Protein AF-A0A0Q4DPC8-F1 (afdb_monomer)

Secondary structure (DSSP, 8-state):
--------PPP-TT---EETTEEEEEEEEE-SSS-EEEEEE--STTTT-EEEEEHHHHHHS-----

pLDDT: mean 78.93, std 14.96, range [39.75, 92.56]

Mean predicted aligned error: 7.54 Å

Solvent-accessible surface area (backbone atoms only — not comparable to full-atom values): 4186 Å² total; per-residue (Å²): 133,84,79,75,71,82,76,73,74,79,88,52,71,68,43,65,57,61,54,98,89,41,44,29,32,30,73,41,70,48,80,57,102,68,40,34,33,35,29,34,35,70,38,86,92,46,58,81,44,70,51,75,47,45,52,68,62,57,68,70,49,70,80,75,80,127

Sequence (66 aa):
MTKTKPTVKPWVVGDAPVVDGIRWRIEQIDKKAFPQVVMRALSTTNHGIQWSTDIDTLNKIRREAA

Structure (mmCIF, N/CA/C/O backbone):
data_AF-A0A0Q4DPC8-F1
#
_entry.id   AF-A0A0Q4DPC8-F1
#
loop_
_atom_site.group_PDB
_atom_site.id
_atom_site.type_symbol
_atom_site.label_atom_id
_atom_site.label_alt_id
_atom_site.label_comp_id
_atom_site.label_asym_id
_atom_site.label_entity_id
_atom_site.label_seq_id
_atom_site.pdbx_PDB_ins_code
_atom_site.Cartn_x
_atom_site.Cartn_y
_atom_site.Cartn_z
_atom_site.occupancy
_atom_site.B_iso_or_equiv
_atom_site.auth_seq_id
_atom_site.auth_comp_id
_atom_site.auth_asym_id
_atom_site.auth_atom_id
_atom_site.pdbx_PDB_model_num
ATOM 1 N N . MET A 1 1 ? -14.046 -22.201 24.286 1.00 39.75 1 MET A N 1
ATOM 2 C CA . MET A 1 1 ? -13.280 -22.047 23.029 1.00 39.75 1 MET A CA 1
ATOM 3 C C . MET A 1 1 ? -13.116 -20.561 22.743 1.00 39.75 1 MET A C 1
ATOM 5 O O . MET A 1 1 ? -14.017 -19.935 22.196 1.00 39.75 1 MET A O 1
ATOM 9 N N . THR A 1 2 ? -12.018 -19.960 23.193 1.00 42.31 2 THR A N 1
ATOM 10 C CA . THR A 1 2 ? -11.678 -18.567 22.886 1.00 42.31 2 THR A CA 1
ATOM 11 C C . THR A 1 2 ? -11.271 -18.499 21.417 1.00 42.31 2 THR A C 1
ATOM 13 O O . THR A 1 2 ? -10.180 -18.922 21.052 1.00 42.31 2 THR A O 1
ATOM 16 N N . LYS A 1 3 ? -12.172 -18.013 20.554 1.00 45.97 3 LYS A N 1
ATOM 17 C CA . LYS A 1 3 ? -11.816 -17.609 19.190 1.00 45.97 3 LYS A CA 1
ATOM 18 C C . LYS A 1 3 ? -10.842 -16.440 19.319 1.00 45.97 3 LYS A C 1
ATOM 20 O O . LYS A 1 3 ? -11.267 -15.304 19.520 1.00 45.97 3 LYS A O 1
ATOM 25 N N . THR A 1 4 ? -9.545 -16.715 19.259 1.00 48.53 4 THR A N 1
ATOM 26 C CA . THR A 1 4 ? -8.522 -15.696 19.041 1.00 48.53 4 THR A CA 1
ATOM 27 C C . THR A 1 4 ? -8.879 -15.014 17.727 1.00 48.53 4 THR A C 1
ATOM 29 O O . THR A 1 4 ? -8.764 -15.610 16.657 1.00 48.53 4 THR A O 1
ATOM 32 N N . LYS A 1 5 ? -9.409 -13.784 17.803 1.00 51.62 5 LYS A N 1
ATOM 33 C CA . LYS A 1 5 ? -9.525 -12.924 16.622 1.00 51.62 5 LYS A CA 1
ATOM 34 C C . LYS A 1 5 ? -8.142 -12.917 15.966 1.00 51.62 5 LYS A C 1
ATOM 36 O O . LYS A 1 5 ? -7.171 -12.713 16.696 1.00 51.62 5 LYS A O 1
ATOM 41 N N . PRO A 1 6 ? -8.020 -13.157 14.651 1.00 53.22 6 PRO A N 1
ATOM 42 C CA . PRO A 1 6 ? -6.742 -12.987 13.987 1.00 53.22 6 PRO A CA 1
ATOM 43 C C . PRO A 1 6 ? -6.322 -11.537 14.209 1.00 53.22 6 PRO A C 1
ATOM 45 O O . PRO A 1 6 ? -6.963 -10.607 13.717 1.00 53.22 6 PRO A O 1
ATOM 48 N N . THR A 1 7 ? -5.301 -11.340 15.038 1.00 56.00 7 THR A N 1
ATOM 49 C CA . THR A 1 7 ? -4.713 -10.029 15.270 1.00 56.00 7 THR A CA 1
ATOM 50 C C . THR A 1 7 ? -4.029 -9.656 13.968 1.00 56.00 7 THR A C 1
ATOM 52 O O . THR A 1 7 ? -2.910 -10.091 13.700 1.00 56.00 7 THR A O 1
ATOM 55 N N . VAL A 1 8 ? -4.731 -8.917 13.108 1.00 66.62 8 VAL A N 1
ATOM 56 C CA . VAL A 1 8 ? -4.121 -8.305 11.931 1.00 66.62 8 VAL A CA 1
ATOM 57 C C . VAL A 1 8 ? -3.023 -7.406 12.479 1.00 66.62 8 VAL A C 1
ATOM 59 O O . VAL A 1 8 ? -3.304 -6.400 13.131 1.00 66.62 8 VAL A O 1
ATOM 62 N N . LYS A 1 9 ? -1.762 -7.825 12.318 1.00 75.81 9 LYS A N 1
ATOM 63 C CA . LYS A 1 9 ? -0.608 -7.018 12.721 1.00 75.81 9 LYS A CA 1
ATOM 64 C C . LYS A 1 9 ? -0.799 -5.641 12.071 1.00 75.81 9 LYS A C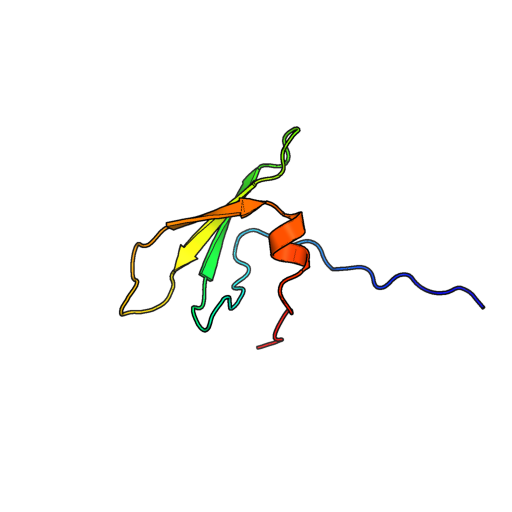 1
ATOM 66 O O . LYS A 1 9 ? -1.114 -5.607 10.893 1.00 75.81 9 LYS A O 1
ATOM 71 N N . PRO A 1 10 ? -0.672 -4.512 12.774 1.00 80.69 10 PRO A N 1
ATOM 72 C CA . PRO A 1 10 ? -0.835 -3.207 12.140 1.00 80.69 10 PRO A CA 1
ATOM 73 C C . PRO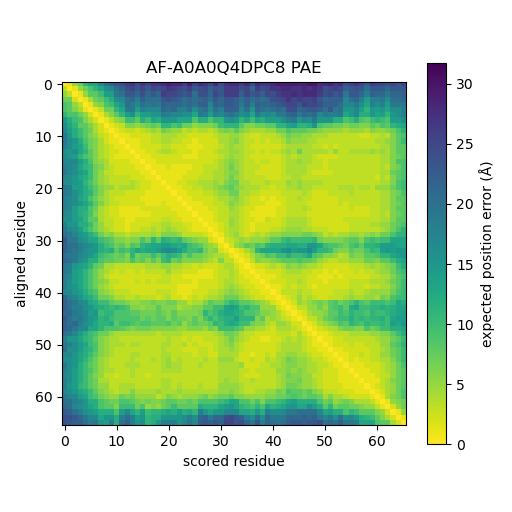 A 1 10 ? 0.249 -2.998 11.075 1.00 80.69 10 PRO A C 1
ATOM 75 O O . PRO A 1 10 ? 1.353 -3.532 11.200 1.00 80.69 10 PRO A O 1
ATOM 78 N N . TRP A 1 11 ? -0.078 -2.278 10.003 1.00 85.56 11 TRP A N 1
ATOM 79 C CA . TRP A 1 11 ? 0.924 -1.818 9.039 1.00 85.56 11 TRP A CA 1
ATOM 80 C C . TRP A 1 11 ? 1.816 -0.757 9.681 1.00 85.56 11 TRP A C 1
ATOM 82 O O . TRP A 1 11 ? 1.344 0.049 10.491 1.00 85.56 11 TRP A O 1
ATOM 92 N N . VAL A 1 12 ? 3.097 -0.757 9.323 1.00 88.69 12 VAL A N 1
ATOM 93 C CA . VAL A 1 12 ? 4.072 0.231 9.799 1.00 88.69 12 VAL A CA 1
ATOM 94 C C . VAL A 1 12 ? 4.823 0.871 8.637 1.00 88.69 12 VAL A C 1
ATOM 96 O O . VAL A 1 12 ? 4.946 0.301 7.556 1.00 88.69 12 VAL A O 1
ATOM 99 N N . VAL A 1 13 ? 5.335 2.082 8.859 1.00 90.00 13 VAL A N 1
ATOM 100 C CA . VAL A 1 13 ? 6.217 2.749 7.893 1.00 90.00 13 VAL A CA 1
ATOM 101 C C . VAL A 1 13 ? 7.422 1.852 7.609 1.00 90.00 13 VAL A C 1
ATOM 103 O O . VAL A 1 13 ? 8.036 1.320 8.532 1.00 90.00 13 VAL A O 1
ATOM 106 N N . GLY A 1 14 ? 7.746 1.684 6.329 1.00 88.25 14 GLY A N 1
ATOM 107 C CA . GLY A 1 14 ? 8.776 0.760 5.858 1.00 88.25 14 GLY A CA 1
ATOM 108 C C . GLY A 1 14 ? 8.264 -0.621 5.448 1.00 88.25 14 GLY A C 1
ATOM 109 O O . GLY A 1 14 ? 8.984 -1.303 4.720 1.00 88.25 14 GLY A O 1
ATOM 110 N N . ASP A 1 15 ? 7.038 -1.012 5.823 1.00 89.19 15 ASP A N 1
ATOM 111 C CA . ASP A 1 15 ? 6.426 -2.224 5.270 1.00 89.19 15 ASP A CA 1
ATOM 112 C C . ASP A 1 15 ? 6.281 -2.095 3.749 1.00 89.19 15 ASP A C 1
ATOM 114 O O . ASP A 1 15 ? 6.116 -0.994 3.207 1.00 89.19 15 ASP A O 1
ATOM 118 N N . ALA A 1 16 ? 6.338 -3.241 3.067 1.00 89.44 16 ALA A N 1
ATOM 119 C CA . ALA A 1 16 ? 6.338 -3.290 1.616 1.00 89.44 16 ALA A CA 1
ATOM 120 C C . ALA A 1 16 ? 5.229 -4.189 1.032 1.00 89.44 16 ALA A C 1
ATOM 122 O O . ALA A 1 16 ? 5.538 -5.296 0.582 1.00 89.44 16 ALA A O 1
ATOM 123 N N . PRO A 1 17 ? 3.948 -3.766 1.074 1.00 87.38 17 PRO A N 1
ATOM 124 C CA . PRO A 1 17 ? 2.842 -4.548 0.528 1.00 87.38 17 PRO A CA 1
ATOM 125 C C . PRO A 1 17 ? 2.931 -4.686 -0.996 1.00 87.38 17 PRO A C 1
ATOM 127 O O . PRO A 1 17 ? 3.407 -3.787 -1.692 1.00 87.38 17 PRO A O 1
ATOM 130 N N . VAL A 1 18 ? 2.419 -5.801 -1.518 1.00 87.56 18 VAL A N 1
ATOM 131 C CA . VAL A 1 18 ? 2.202 -5.995 -2.955 1.00 87.56 18 VAL A CA 1
ATOM 132 C C . VAL A 1 18 ? 0.729 -5.756 -3.254 1.00 87.56 18 VAL A C 1
ATOM 134 O O . VAL A 1 18 ? -0.138 -6.385 -2.650 1.00 87.56 18 VAL A O 1
ATOM 137 N N . VAL A 1 19 ? 0.448 -4.827 -4.164 1.00 85.44 19 VAL A N 1
ATOM 138 C CA . VAL A 1 19 ? -0.914 -4.472 -4.582 1.00 85.44 19 VAL A CA 1
ATOM 139 C C . VAL A 1 19 ? -0.949 -4.452 -6.094 1.00 85.44 19 VAL A C 1
ATOM 141 O O . VAL A 1 19 ? -0.122 -3.779 -6.709 1.00 85.44 19 VAL A O 1
ATOM 144 N N . ASP A 1 20 ? -1.854 -5.236 -6.677 1.00 85.62 20 ASP A N 1
ATOM 145 C CA . ASP A 1 20 ? -1.986 -5.410 -8.128 1.00 85.62 20 ASP A CA 1
ATOM 146 C C . ASP A 1 20 ? -0.649 -5.754 -8.820 1.00 85.62 20 ASP A C 1
ATOM 148 O O . ASP A 1 20 ? -0.335 -5.273 -9.905 1.00 85.62 20 ASP A O 1
ATOM 152 N N . GLY A 1 21 ? 0.186 -6.566 -8.159 1.00 85.56 21 GLY A N 1
ATOM 153 C CA . GLY A 1 21 ? 1.509 -6.969 -8.656 1.00 85.56 21 GLY A CA 1
ATOM 154 C C . GLY A 1 21 ? 2.608 -5.908 -8.518 1.00 85.56 21 GLY A C 1
ATOM 155 O O . GLY A 1 21 ? 3.757 -6.161 -8.878 1.00 85.56 21 GLY A O 1
ATOM 156 N N . ILE A 1 22 ? 2.302 -4.733 -7.964 1.00 87.06 22 ILE A N 1
ATOM 157 C CA . ILE A 1 22 ? 3.278 -3.676 -7.697 1.00 87.06 22 ILE A CA 1
ATOM 158 C C . ILE A 1 22 ? 3.708 -3.767 -6.237 1.00 87.06 22 ILE A C 1
ATOM 160 O O . ILE A 1 22 ? 2.880 -3.743 -5.329 1.00 87.06 22 ILE A O 1
ATOM 164 N N . ARG A 1 23 ? 5.021 -3.831 -5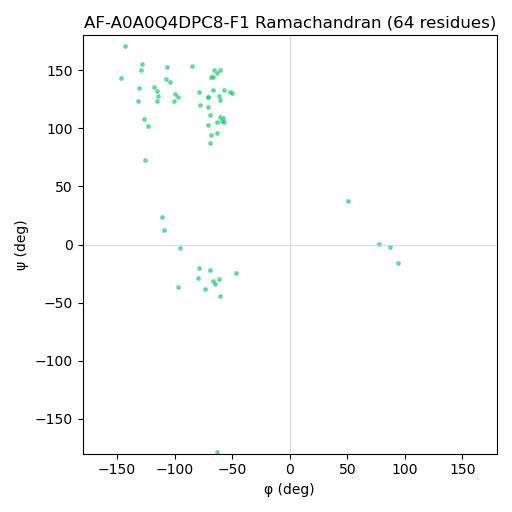.998 1.00 89.19 23 ARG A N 1
ATOM 165 C CA . ARG A 1 23 ? 5.574 -3.688 -4.650 1.00 89.19 23 ARG A CA 1
ATOM 166 C C . ARG A 1 23 ? 5.592 -2.212 -4.269 1.00 89.19 23 ARG A C 1
ATOM 168 O O . ARG A 1 23 ? 6.251 -1.405 -4.925 1.00 89.19 23 ARG A O 1
ATOM 175 N N . TRP A 1 24 ? 4.896 -1.878 -3.199 1.00 90.62 24 TRP A N 1
ATOM 176 C CA . TRP A 1 24 ? 4.820 -0.538 -2.634 1.00 90.62 24 TRP A CA 1
ATOM 177 C C . TRP A 1 24 ? 5.637 -0.478 -1.352 1.00 90.62 24 TRP A C 1
ATOM 179 O O . TRP A 1 24 ? 5.794 -1.496 -0.698 1.00 90.62 24 TRP A O 1
ATOM 189 N N . ARG A 1 25 ? 6.153 0.689 -0.975 1.00 91.81 25 ARG A N 1
ATOM 190 C CA . ARG A 1 25 ? 6.756 0.962 0.334 1.00 91.81 25 ARG A CA 1
ATOM 191 C C . AR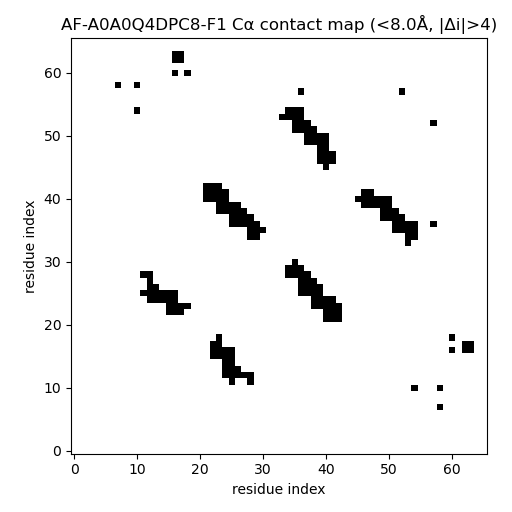G A 1 25 ? 5.893 1.972 1.061 1.00 91.81 25 ARG A C 1
ATOM 193 O O . ARG A 1 25 ? 5.635 3.038 0.511 1.00 91.81 25 ARG A O 1
ATOM 200 N N . ILE A 1 26 ? 5.495 1.672 2.291 1.00 92.12 26 ILE A N 1
ATOM 201 C CA . ILE A 1 26 ? 4.787 2.636 3.133 1.00 92.12 26 ILE A CA 1
ATOM 202 C C . ILE A 1 26 ? 5.765 3.726 3.574 1.00 92.12 26 ILE A C 1
ATOM 204 O O . ILE A 1 26 ? 6.744 3.439 4.266 1.00 92.12 26 ILE A O 1
ATOM 208 N N . GLU A 1 27 ? 5.492 4.970 3.187 1.00 92.00 27 GLU A N 1
ATOM 209 C CA . GLU A 1 27 ? 6.295 6.141 3.563 1.00 92.00 27 GLU A CA 1
ATOM 210 C C . GLU A 1 27 ? 5.696 6.870 4.764 1.00 92.00 27 GLU A C 1
ATOM 212 O O . GLU A 1 2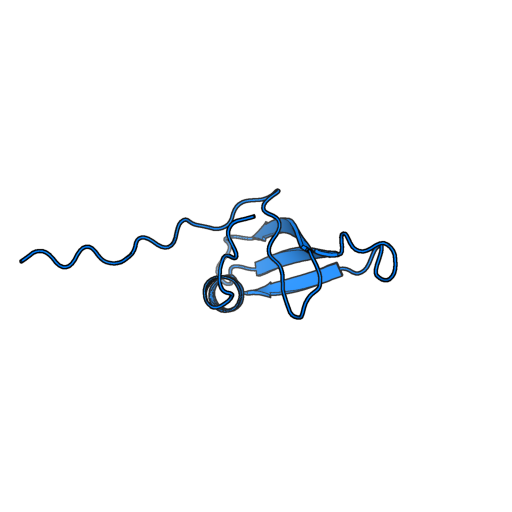7 ? 6.426 7.341 5.634 1.00 92.00 27 GLU A O 1
ATOM 217 N N . GLN A 1 28 ? 4.367 6.925 4.845 1.00 91.31 28 GLN A N 1
ATOM 218 C CA . GLN A 1 28 ? 3.670 7.635 5.909 1.00 91.31 28 GLN A CA 1
ATOM 219 C C . GLN A 1 28 ? 2.370 6.925 6.274 1.00 91.31 28 GLN A C 1
ATOM 221 O O . GLN A 1 28 ? 1.665 6.405 5.413 1.00 91.31 28 GLN A O 1
ATOM 226 N N . ILE A 1 29 ? 2.048 6.941 7.567 1.00 89.81 29 ILE A N 1
ATOM 227 C CA . ILE A 1 29 ? 0.749 6.531 8.099 1.00 89.81 29 ILE A CA 1
ATOM 228 C C . ILE A 1 29 ? 0.241 7.688 8.957 1.00 89.81 29 ILE A C 1
ATOM 230 O O . ILE A 1 29 ? 0.777 7.932 10.040 1.00 89.81 29 ILE A O 1
ATOM 234 N N . ASP A 1 30 ? -0.767 8.409 8.476 1.00 86.94 30 ASP A N 1
ATOM 235 C CA . ASP A 1 30 ? -1.505 9.361 9.301 1.00 86.94 30 ASP A CA 1
ATOM 236 C C . ASP A 1 30 ? -2.507 8.582 10.161 1.00 86.94 30 ASP A C 1
ATOM 238 O O . ASP A 1 30 ? -3.220 7.714 9.664 1.00 86.94 30 ASP A O 1
ATOM 242 N N . LYS A 1 31 ? -2.529 8.858 11.466 1.00 77.81 31 LYS A N 1
ATOM 243 C CA . LYS A 1 31 ? -3.426 8.223 12.447 1.00 77.81 31 LYS A CA 1
ATOM 244 C C 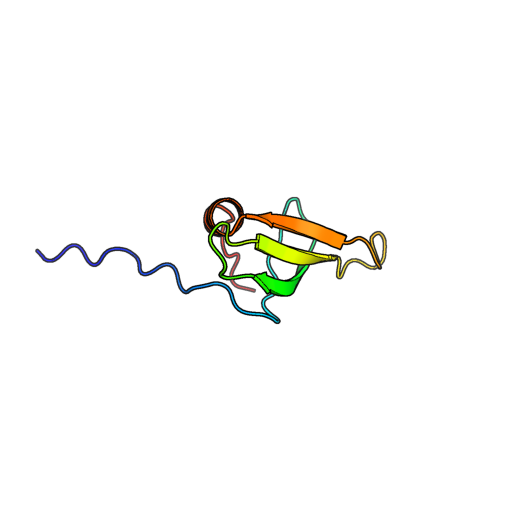. LYS A 1 31 ? -4.510 9.176 12.954 1.00 77.81 31 LYS A C 1
ATOM 246 O O . LYS A 1 31 ? -5.152 8.884 13.962 1.00 77.81 31 LYS A O 1
ATOM 251 N N . LYS A 1 32 ? -4.687 10.334 12.309 1.00 78.00 32 LYS A N 1
ATOM 252 C CA . LYS A 1 32 ? -5.798 11.256 12.585 1.00 78.00 32 LYS A CA 1
ATOM 253 C C . LYS A 1 32 ? -7.148 10.597 12.265 1.00 78.00 32 LYS A C 1
ATOM 255 O O . LYS A 1 32 ? -7.209 9.437 11.874 1.00 78.00 32 LYS A O 1
ATOM 260 N N . ALA A 1 33 ? -8.237 11.352 12.441 1.00 61.09 33 ALA A N 1
ATOM 261 C CA . ALA A 1 33 ? -9.626 10.890 12.316 1.00 61.09 33 ALA A CA 1
ATOM 262 C C . ALA A 1 33 ? -9.929 10.038 11.062 1.00 61.09 33 ALA A C 1
ATOM 264 O O . ALA A 1 33 ? -10.844 9.222 11.102 1.00 61.09 33 ALA A O 1
ATOM 265 N N . PHE A 1 34 ? -9.141 10.184 9.991 1.00 69.12 34 PHE A N 1
ATOM 266 C CA . PHE A 1 34 ? -9.143 9.303 8.826 1.00 69.12 34 PHE A CA 1
ATOM 267 C C . PHE A 1 34 ? -7.735 8.745 8.610 1.00 69.12 34 PHE A C 1
ATOM 269 O O . PHE A 1 34 ? -6.876 9.474 8.104 1.00 69.12 34 PHE A O 1
ATOM 276 N N . PRO A 1 35 ? -7.467 7.488 9.006 1.00 81.88 35 PRO A N 1
ATOM 277 C CA . PRO A 1 35 ? -6.134 6.937 8.895 1.00 81.88 35 PRO A CA 1
ATOM 278 C C . PRO A 1 35 ? -5.762 6.724 7.429 1.00 81.88 35 PRO A C 1
ATOM 280 O O . PRO A 1 35 ? -6.327 5.860 6.755 1.00 81.88 35 PRO A O 1
ATOM 283 N N . GLN A 1 36 ? -4.814 7.514 6.938 1.00 88.62 36 GLN A N 1
ATOM 284 C CA . GLN A 1 36 ? -4.326 7.423 5.567 1.00 88.62 36 GLN A CA 1
ATOM 285 C C . GLN A 1 36 ? -2.935 6.818 5.535 1.00 88.62 36 GLN A C 1
ATOM 287 O O . GLN A 1 36 ? -2.091 7.099 6.385 1.00 88.62 36 GLN A O 1
ATOM 292 N N . VAL A 1 37 ? -2.687 6.011 4.516 1.00 90.50 37 VAL A N 1
ATOM 293 C CA . VAL A 1 37 ? -1.389 5.431 4.225 1.00 90.50 37 VAL A CA 1
ATOM 294 C C . VAL A 1 37 ? -0.911 5.987 2.901 1.00 90.50 37 VAL A C 1
ATOM 296 O O . VAL A 1 37 ? -1.585 5.849 1.882 1.00 90.50 37 VAL A O 1
ATOM 299 N N . VAL A 1 38 ? 0.267 6.597 2.930 1.00 91.19 38 VAL A N 1
ATOM 300 C CA . VAL A 1 38 ? 0.981 7.036 1.737 1.00 91.19 38 VAL A CA 1
ATOM 301 C C . VAL A 1 38 ? 2.052 6.010 1.424 1.00 91.19 38 VAL A C 1
ATOM 303 O O . VAL A 1 38 ? 2.854 5.634 2.286 1.00 91.19 38 VAL A O 1
ATOM 306 N N . MET A 1 39 ? 2.066 5.569 0.176 1.00 92.25 39 MET A N 1
ATOM 307 C CA . MET A 1 39 ? 2.977 4.559 -0.323 1.00 92.25 39 MET A CA 1
ATOM 308 C C . MET A 1 39 ? 3.671 5.025 -1.593 1.00 92.25 39 MET A C 1
ATOM 310 O O . MET A 1 39 ? 3.090 5.747 -2.400 1.00 92.25 39 MET A O 1
ATOM 314 N N . ARG A 1 40 ? 4.894 4.545 -1.805 1.00 92.56 40 ARG A N 1
ATOM 315 C CA . ARG A 1 40 ? 5.664 4.767 -3.030 1.00 92.56 40 ARG A CA 1
ATOM 316 C C . ARG A 1 40 ? 5.957 3.449 -3.724 1.00 92.56 40 ARG A C 1
ATOM 318 O O . ARG A 1 40 ? 6.345 2.481 -3.073 1.00 92.56 40 ARG A O 1
ATOM 325 N N . ALA A 1 41 ? 5.780 3.401 -5.036 1.00 91.69 41 ALA A N 1
ATOM 326 C CA . ALA A 1 41 ? 6.102 2.218 -5.819 1.00 91.69 41 ALA A CA 1
ATOM 327 C C . ALA A 1 41 ? 7.621 1.965 -5.819 1.00 91.69 41 ALA A C 1
ATOM 329 O O . ALA A 1 41 ? 8.420 2.872 -6.056 1.00 91.69 41 ALA A O 1
ATOM 330 N N . LEU A 1 42 ? 8.006 0.712 -5.566 1.00 87.19 42 LEU A N 1
ATOM 331 C CA . LEU A 1 42 ? 9.390 0.226 -5.617 1.00 87.19 42 LEU A CA 1
ATOM 332 C C . LEU A 1 42 ? 9.751 -0.413 -6.968 1.00 87.19 42 LEU A C 1
ATOM 334 O O . LEU A 1 42 ? 10.883 -0.849 -7.157 1.00 87.19 42 LEU A O 1
ATOM 338 N N . SER A 1 43 ? 8.798 -0.508 -7.896 1.00 82.56 43 SER A N 1
ATOM 339 C CA . SER A 1 43 ? 9.057 -1.007 -9.248 1.00 82.56 43 SER A CA 1
ATOM 340 C C . SER A 1 43 ? 9.973 -0.052 -10.021 1.00 82.56 43 SER A C 1
ATOM 342 O O . SER A 1 43 ? 9.840 1.166 -9.910 1.00 82.56 43 SER A O 1
ATOM 344 N N . THR A 1 44 ? 10.854 -0.603 -10.859 1.00 75.81 44 THR A N 1
ATOM 345 C CA . THR A 1 44 ? 11.700 0.163 -11.786 1.00 75.81 44 THR A CA 1
ATOM 346 C C . THR A 1 44 ? 10.888 0.862 -12.875 1.00 75.81 44 THR A C 1
ATOM 348 O O . THR A 1 44 ? 11.261 1.952 -13.297 1.00 75.81 44 THR A O 1
ATOM 351 N N . THR A 1 45 ? 9.764 0.280 -13.304 1.00 80.44 45 THR A N 1
ATOM 352 C CA . THR A 1 45 ? 8.884 0.875 -14.324 1.00 80.44 45 THR A CA 1
ATOM 353 C C . THR A 1 45 ? 7.965 1.953 -13.761 1.00 80.44 45 THR A C 1
ATOM 355 O O . THR A 1 45 ? 7.622 2.891 -14.470 1.00 80.44 45 THR A O 1
ATOM 358 N N . ASN A 1 46 ? 7.608 1.853 -12.479 1.00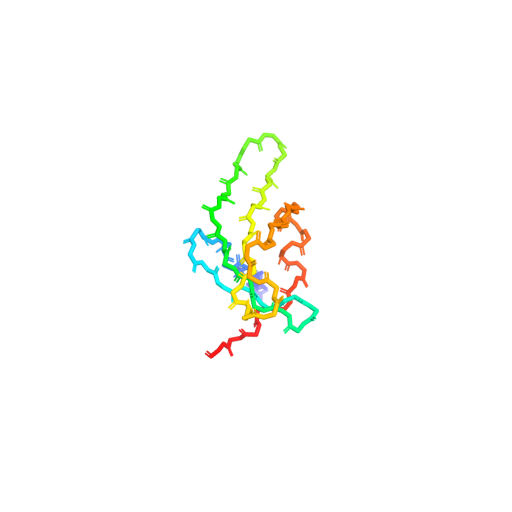 77.12 46 ASN A N 1
ATOM 359 C CA . ASN A 1 46 ? 6.688 2.772 -11.800 1.00 77.12 46 ASN A CA 1
ATOM 360 C C . ASN A 1 46 ? 7.411 3.634 -10.753 1.00 77.12 46 ASN A C 1
ATOM 362 O O . ASN A 1 46 ? 6.805 4.086 -9.780 1.00 77.12 46 ASN A O 1
ATOM 366 N N . HIS A 1 47 ? 8.721 3.825 -10.910 1.00 77.06 47 HIS A N 1
ATOM 367 C CA . HIS A 1 47 ? 9.542 4.496 -9.913 1.00 77.06 47 HIS A CA 1
ATOM 368 C C . HIS A 1 47 ? 9.074 5.943 -9.701 1.00 77.06 47 HIS A C 1
ATOM 370 O O . HIS A 1 47 ? 8.929 6.711 -10.650 1.00 77.06 47 HIS A O 1
ATOM 376 N N . GLY A 1 48 ? 8.836 6.318 -8.443 1.00 80.25 48 GLY A N 1
ATOM 377 C CA . GLY A 1 48 ? 8.356 7.655 -8.083 1.00 80.25 48 GLY A CA 1
ATOM 378 C C . GLY A 1 48 ? 6.835 7.830 -8.107 1.00 80.25 48 GLY A C 1
ATOM 379 O O . GLY A 1 48 ? 6.363 8.894 -7.714 1.00 80.25 48 GLY A O 1
ATOM 380 N N . ILE A 1 49 ? 6.060 6.805 -8.486 1.00 90.56 49 ILE A N 1
ATOM 381 C CA . ILE A 1 49 ? 4.601 6.845 -8.330 1.00 90.56 49 ILE A CA 1
ATOM 382 C C . ILE A 1 49 ? 4.253 6.746 -6.846 1.00 90.56 49 ILE A C 1
ATOM 384 O O . ILE A 1 49 ? 4.680 5.823 -6.146 1.00 90.56 49 ILE A O 1
ATOM 388 N N . GLN A 1 50 ? 3.452 7.700 -6.385 1.00 91.00 50 GLN A N 1
ATOM 389 C CA . GLN A 1 50 ? 2.883 7.719 -5.048 1.00 91.00 50 GLN A CA 1
ATOM 390 C C . GLN A 1 50 ? 1.413 7.307 -5.109 1.00 91.00 50 GLN A C 1
ATOM 392 O O . GLN A 1 50 ? 0.676 7.730 -5.999 1.00 91.00 50 GLN A O 1
ATOM 397 N N . TRP A 1 51 ? 0.983 6.512 -4.138 1.00 89.00 51 TRP A N 1
ATOM 398 C CA . TRP A 1 51 ? -0.409 6.133 -3.959 1.00 89.00 51 TRP A CA 1
ATOM 399 C C . TRP A 1 51 ? -0.822 6.346 -2.505 1.00 89.00 51 TRP A C 1
ATOM 401 O O . TRP A 1 51 ? -0.091 5.987 -1.582 1.00 89.00 51 TRP A O 1
ATOM 411 N N . SER A 1 52 ? -1.994 6.944 -2.312 1.00 90.25 52 SER A N 1
ATOM 412 C CA . SER A 1 52 ? -2.591 7.168 -1.000 1.00 90.25 52 SER A CA 1
ATOM 413 C C . SER A 1 52 ? -3.876 6.358 -0.884 1.00 90.25 52 SER A C 1
ATOM 415 O O . SER A 1 52 ? -4.719 6.391 -1.782 1.00 90.25 52 SER A O 1
ATOM 417 N N . THR A 1 53 ? -4.034 5.643 0.223 1.00 89.44 53 THR A N 1
ATOM 418 C CA . THR A 1 53 ? -5.228 4.841 0.520 1.00 89.44 53 THR A CA 1
ATOM 419 C C . THR A 1 53 ? -5.557 4.907 2.008 1.00 89.44 53 THR A C 1
ATOM 421 O O . THR A 1 53 ? -4.782 5.449 2.795 1.00 89.44 53 THR A O 1
ATOM 424 N N . ASP A 1 54 ? -6.707 4.387 2.415 1.00 88.94 54 ASP A N 1
ATOM 425 C CA . ASP A 1 54 ? -7.060 4.242 3.822 1.00 88.94 54 ASP A CA 1
ATOM 426 C C . ASP A 1 54 ? -6.499 2.937 4.415 1.00 88.94 54 ASP A C 1
ATOM 428 O O . ASP A 1 54 ? -6.262 1.942 3.720 1.00 88.94 54 ASP A O 1
ATOM 432 N N . ILE A 1 55 ? -6.278 2.932 5.731 1.00 84.38 55 ILE A N 1
ATOM 433 C CA . ILE A 1 55 ? -5.722 1.760 6.423 1.00 84.38 55 ILE A CA 1
ATOM 434 C C . ILE A 1 55 ? -6.620 0.517 6.303 1.00 84.38 55 ILE A C 1
ATOM 436 O O . ILE A 1 55 ? -6.107 -0.603 6.306 1.00 84.38 55 ILE A O 1
ATOM 440 N N . ASP A 1 56 ? -7.941 0.685 6.180 1.00 84.44 56 ASP A N 1
ATOM 441 C CA . ASP A 1 56 ? -8.890 -0.427 6.099 1.00 84.44 56 ASP A CA 1
ATOM 442 C C . ASP A 1 56 ? -8.822 -1.119 4.736 1.00 84.44 56 ASP A C 1
ATOM 444 O O . ASP A 1 56 ? -8.861 -2.350 4.664 1.00 84.44 56 ASP A O 1
ATOM 448 N N . THR A 1 57 ? -8.645 -0.356 3.659 1.00 84.81 57 THR A N 1
ATOM 449 C CA . THR A 1 57 ? -8.329 -0.871 2.324 1.00 84.81 57 THR A CA 1
ATOM 450 C C . THR A 1 57 ? -7.006 -1.626 2.345 1.00 84.81 57 THR A C 1
ATOM 452 O O . THR A 1 57 ? -6.942 -2.758 1.861 1.00 84.81 57 THR A O 1
ATOM 455 N N . LEU A 1 58 ? -5.978 -1.083 3.003 1.00 83.81 58 LEU A N 1
ATOM 456 C CA . LEU A 1 58 ? -4.692 -1.768 3.133 1.00 83.81 58 LEU A CA 1
ATOM 457 C C . LEU A 1 58 ? -4.777 -3.061 3.963 1.00 83.81 58 LEU A C 1
ATOM 459 O O . LEU A 1 58 ? -4.090 -4.038 3.677 1.00 83.81 58 LEU A O 1
ATOM 463 N N . ASN A 1 59 ? -5.635 -3.113 4.982 1.00 83.62 59 ASN A N 1
ATOM 464 C CA . ASN A 1 59 ? -5.865 -4.319 5.785 1.00 83.62 59 ASN A CA 1
ATOM 465 C C . ASN A 1 59 ? -6.593 -5.436 5.021 1.00 83.62 59 ASN A C 1
ATOM 467 O O . ASN A 1 59 ? -6.484 -6.601 5.407 1.00 83.62 59 ASN A O 1
ATOM 471 N N . LYS A 1 60 ? -7.321 -5.106 3.947 1.00 83.56 60 LYS A N 1
ATOM 472 C CA . LYS A 1 60 ? -7.960 -6.096 3.061 1.00 83.56 60 LYS A CA 1
ATOM 473 C C . LYS A 1 60 ? -6.971 -6.725 2.081 1.00 83.56 60 LYS A C 1
ATOM 475 O O . LYS A 1 60 ? -7.244 -7.805 1.558 1.00 83.56 60 LYS A O 1
ATOM 480 N N . ILE A 1 61 ? -5.834 -6.074 1.839 1.00 79.50 61 ILE A N 1
ATOM 481 C CA . ILE A 1 61 ? -4.780 -6.607 0.982 1.00 79.50 61 ILE A CA 1
ATOM 482 C C . ILE A 1 61 ? -4.118 -7.777 1.708 1.00 79.50 61 ILE A C 1
ATOM 484 O O . ILE A 1 61 ? -3.687 -7.667 2.861 1.00 79.50 61 ILE A O 1
ATOM 488 N N . ARG A 1 62 ? -4.047 -8.928 1.028 1.00 68.00 62 ARG A N 1
ATOM 489 C CA . ARG A 1 62 ? -3.354 -10.097 1.566 1.00 68.00 62 ARG A CA 1
ATOM 490 C C . ARG A 1 62 ? -1.893 -9.729 1.781 1.00 68.00 62 ARG A C 1
ATOM 492 O O . ARG A 1 62 ? -1.199 -9.315 0.861 1.00 68.00 62 ARG A O 1
ATOM 499 N N . ARG A 1 63 ? -1.431 -9.913 3.015 1.00 67.81 63 ARG A N 1
ATOM 500 C CA . ARG A 1 63 ? -0.008 -9.894 3.340 1.00 67.81 63 ARG A CA 1
ATOM 501 C C . ARG A 1 63 ? 0.605 -11.131 2.715 1.00 67.81 63 ARG A C 1
ATOM 503 O O . ARG A 1 63 ? 0.633 -12.181 3.350 1.00 67.81 63 ARG A O 1
ATOM 510 N N . GLU A 1 64 ? 1.023 -11.034 1.462 1.00 57.56 64 GLU A N 1
ATOM 511 C CA . GLU A 1 64 ? 1.954 -12.015 0.928 1.00 57.56 64 GLU A CA 1
ATOM 512 C C . GLU A 1 64 ? 3.235 -11.866 1.748 1.00 57.56 64 GLU A C 1
ATOM 514 O O . GLU A 1 64 ? 3.926 -10.848 1.692 1.00 57.56 64 GLU A O 1
ATOM 519 N N . ALA A 1 65 ? 3.452 -12.833 2.641 1.00 43.19 65 ALA A N 1
ATOM 520 C CA . ALA A 1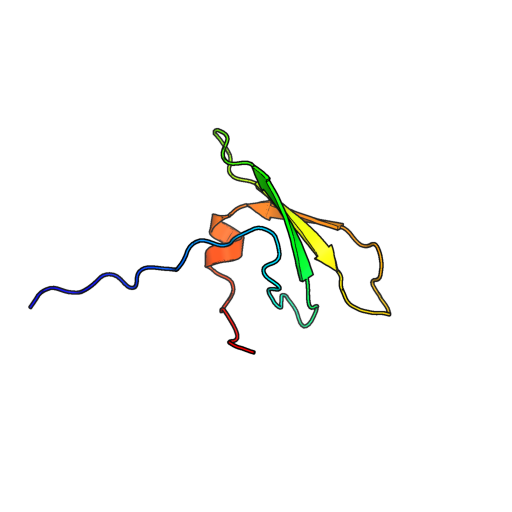 65 ? 4.719 -12.997 3.319 1.00 43.19 65 ALA A CA 1
ATOM 521 C C . ALA A 1 65 ? 5.758 -13.241 2.223 1.00 43.19 65 ALA A C 1
ATOM 523 O O . ALA A 1 65 ? 5.692 -14.257 1.533 1.00 43.19 65 ALA A O 1
ATOM 524 N N . ALA A 1 66 ? 6.628 -12.253 2.019 1.00 40.28 66 ALA A N 1
ATOM 525 C CA . ALA A 1 66 ? 7.867 -12.441 1.283 1.00 40.28 66 ALA A CA 1
ATOM 526 C C . ALA A 1 66 ? 8.748 -13.475 1.993 1.00 40.28 66 ALA A C 1
ATOM 528 O O . ALA A 1 66 ? 8.707 -13.509 3.248 1.00 40.28 66 ALA A O 1
#

Foldseek 3Di:
DPPPDPPLPADDQQDWAQDPNWTWGFHDWDPPPFTKTKIATPDPVRHGDIDIDGRVVVSPRDPPDD

Radius of gyration: 13.18 Å; Cα contacts (8 Å, |Δi|>4): 99; chains: 1; bounding box: 25×33×37 Å

Nearest PDB structures (foldseek):
  5ycq-assembly1_A  TM=7.191E-01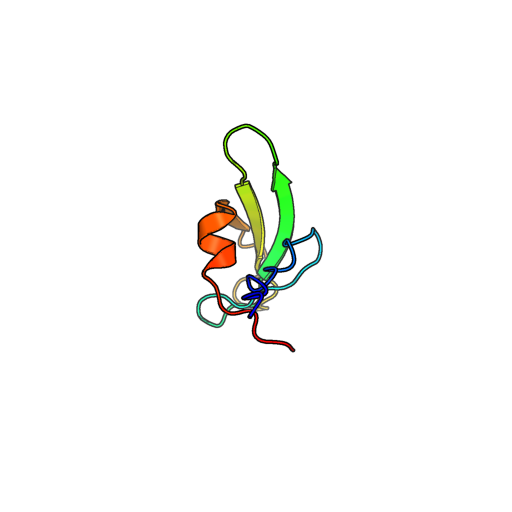  e=1.552E-01  Escherichia coli 55989
  8qzv-assembly1_A  TM=5.921E-01  e=1.651E-01  Trichomonas vaginalis
  4d2s-assembly1_A  TM=5.159E-01  e=1.187E+00  Homo sapiens
  6tn9-assembly1_A  TM=5.307E-01  e=1.943E+00  Homo sapiens
  4o6l-assembly2_B  TM=4.823E-01  e=1.827E+00  Homo sapiens